Protein AF-A0A968F0P9-F1 (afdb_monomer)

Secondary structure (DSSP, 8-state):
--HHHHHHHHHHH---GGGTHHHH-SS-SS--SHHHHHHHHHHHHH--SPTT-TTSSSS---

Sequence (62 aa):
MSDAESIINYVFIGGDPSSQLVAGDVDCDGNCNVSDAAWIAKYVFAGGNDPCD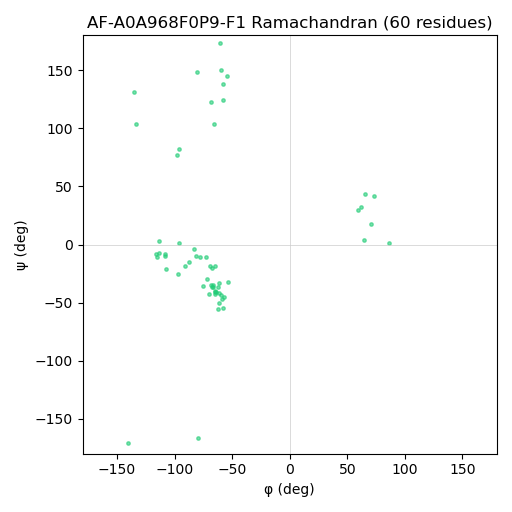TNDGGIPDC

Foldseek 3Di:
DDPVVQVCCCVPVVPDCPPCQVVQPQLVPSDRDVVSVVVVVCCVPVVDADRQCNPNPVDRPD

Radius of gyration: 12.55 Å; Cα contacts (8 Å, |Δi|>4): 66; chains: 1; bounding box: 27×24×36 Å

Structure (mmCIF, N/CA/C/O backbone):
data_AF-A0A968F0P9-F1
#
_entry.id   AF-A0A968F0P9-F1
#
loop_
_atom_site.group_PDB
_atom_site.id
_atom_site.type_symbol
_atom_site.label_atom_id
_atom_site.label_alt_id
_atom_site.label_comp_id
_atom_site.label_asym_id
_atom_site.label_entity_id
_atom_site.label_seq_id
_atom_site.pdbx_PDB_ins_code
_atom_site.Cartn_x
_atom_site.Cartn_y
_atom_site.Cartn_z
_atom_site.occupancy
_atom_site.B_iso_or_equiv
_atom_site.auth_seq_id
_atom_site.auth_comp_id
_atom_site.auth_asym_id
_atom_site.auth_atom_id
_atom_site.pdbx_PDB_model_num
ATOM 1 N N . MET A 1 1 ? 6.833 -5.893 23.918 1.00 55.53 1 MET A N 1
ATOM 2 C CA . MET A 1 1 ? 6.267 -4.656 23.345 1.00 55.53 1 MET A CA 1
ATOM 3 C C . MET A 1 1 ? 5.735 -5.072 21.992 1.00 55.53 1 MET A C 1
ATOM 5 O O . MET A 1 1 ? 6.460 -5.760 21.286 1.00 55.53 1 MET A O 1
ATOM 9 N N . SER A 1 2 ? 4.435 -4.894 21.777 1.00 77.19 2 SER A N 1
ATOM 10 C CA . SER A 1 2 ? 3.670 -5.585 20.726 1.00 77.19 2 SER A CA 1
ATOM 11 C C . SER A 1 2 ? 3.875 -4.913 19.369 1.00 77.19 2 SER A C 1
ATOM 13 O O . SER A 1 2 ? 4.015 -3.693 19.320 1.00 77.19 2 SER A O 1
ATOM 15 N N . ASP A 1 3 ? 3.828 -5.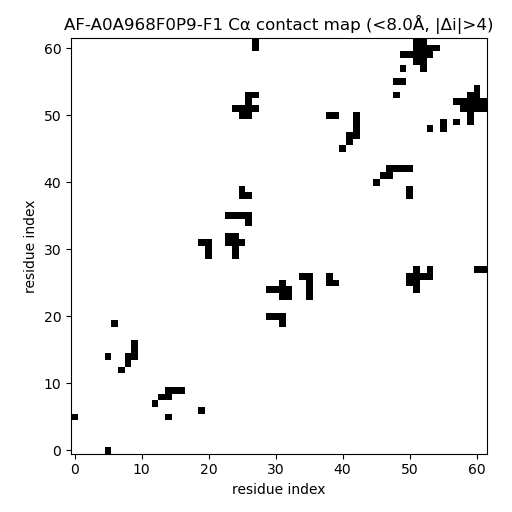672 18.273 1.00 59.47 3 ASP A N 1
ATOM 16 C CA . ASP A 1 3 ? 3.955 -5.148 16.902 1.00 59.47 3 ASP A CA 1
ATOM 17 C C . ASP A 1 3 ? 2.944 -4.023 16.618 1.00 59.47 3 ASP A C 1
ATOM 19 O O . ASP A 1 3 ? 3.252 -3.039 15.947 1.00 59.47 3 ASP A O 1
ATOM 23 N N . ALA A 1 4 ? 1.763 -4.104 17.239 1.00 64.81 4 ALA A N 1
ATOM 24 C CA . ALA A 1 4 ? 0.729 -3.075 17.166 1.00 64.81 4 ALA A CA 1
ATOM 25 C C . ALA A 1 4 ? 1.170 -1.708 17.736 1.00 64.81 4 ALA A C 1
ATOM 27 O O . ALA A 1 4 ? 0.751 -0.668 17.231 1.00 64.81 4 ALA A O 1
ATOM 28 N N . GLU A 1 5 ? 2.029 -1.683 18.762 1.00 68.94 5 GLU A N 1
ATOM 29 C CA . GLU A 1 5 ? 2.552 -0.437 19.346 1.00 68.94 5 GLU A CA 1
ATOM 30 C C . GLU A 1 5 ? 3.616 0.201 18.439 1.00 68.94 5 GLU A C 1
ATOM 32 O O . GLU A 1 5 ? 3.666 1.426 18.302 1.00 68.94 5 GLU A O 1
ATOM 37 N N . SER A 1 6 ? 4.430 -0.622 17.770 1.00 61.66 6 SER A N 1
ATOM 38 C CA . SER A 1 6 ? 5.447 -0.158 16.820 1.00 61.66 6 SER A CA 1
ATOM 39 C C . SER A 1 6 ? 4.832 0.478 15.574 1.00 61.66 6 SER A C 1
ATOM 41 O O . SER A 1 6 ? 5.373 1.456 15.058 1.00 61.66 6 SER A O 1
ATOM 43 N N . ILE A 1 7 ? 3.689 -0.029 15.106 1.00 63.09 7 ILE A N 1
ATOM 44 C CA . ILE A 1 7 ? 2.986 0.511 13.931 1.00 63.09 7 ILE A CA 1
ATOM 45 C C . ILE A 1 7 ? 2.366 1.878 14.239 1.00 63.09 7 ILE A C 1
ATOM 47 O O . ILE A 1 7 ? 2.513 2.820 13.466 1.00 63.09 7 ILE A O 1
ATOM 51 N N . ILE A 1 8 ? 1.745 2.040 15.410 1.00 71.69 8 ILE A N 1
ATOM 52 C CA . ILE A 1 8 ? 1.149 3.322 15.815 1.00 71.69 8 ILE A CA 1
ATOM 53 C C . ILE A 1 8 ? 2.221 4.408 15.987 1.00 71.69 8 ILE A C 1
ATOM 55 O O . ILE A 1 8 ? 2.037 5.532 15.517 1.00 71.69 8 ILE A O 1
ATOM 59 N N . ASN A 1 9 ? 3.359 4.082 16.606 1.00 62.41 9 ASN A N 1
ATOM 60 C CA . ASN A 1 9 ? 4.460 5.038 16.755 1.00 62.41 9 ASN A CA 1
ATOM 61 C C . ASN A 1 9 ? 5.129 5.383 15.418 1.00 62.41 9 ASN A C 1
ATOM 63 O O . ASN A 1 9 ? 5.535 6.526 15.220 1.00 62.41 9 ASN A O 1
ATOM 67 N N . TYR A 1 10 ? 5.227 4.432 14.489 1.00 61.53 10 TYR A N 1
ATOM 68 C CA . TYR A 1 10 ? 5.727 4.706 13.145 1.00 61.53 10 TYR A CA 1
ATOM 69 C C . TYR A 1 10 ? 4.819 5.696 12.406 1.00 61.53 10 TYR A C 1
ATOM 71 O O . TYR A 1 10 ? 5.261 6.781 12.030 1.00 61.53 10 TYR A O 1
ATOM 79 N N . VAL A 1 11 ? 3.529 5.365 12.307 1.00 62.62 11 VAL A N 1
ATOM 80 C CA . VAL A 1 11 ? 2.545 6.120 11.519 1.00 62.62 11 VAL A CA 1
ATOM 81 C C . VAL A 1 11 ? 2.284 7.520 12.084 1.00 62.62 11 VAL A C 1
ATOM 83 O O . VAL A 1 11 ? 2.103 8.462 11.315 1.00 62.62 11 VAL A O 1
ATOM 86 N N . PHE A 1 12 ? 2.268 7.687 13.412 1.00 58.22 12 PHE A N 1
ATOM 87 C CA . PHE A 1 12 ? 1.872 8.958 14.038 1.00 58.22 12 PHE A CA 1
ATOM 88 C C . PHE A 1 12 ? 3.019 9.769 14.650 1.00 58.22 12 PHE A C 1
ATOM 90 O O . PHE A 1 12 ? 2.854 10.973 14.846 1.00 58.22 12 PHE A O 1
ATOM 97 N N . ILE A 1 13 ? 4.159 9.148 14.974 1.00 60.97 13 ILE A N 1
ATOM 98 C CA . ILE A 1 13 ? 5.274 9.809 15.684 1.00 60.97 13 ILE A CA 1
ATOM 99 C C . ILE A 1 13 ? 6.544 9.880 14.814 1.00 60.97 13 ILE A C 1
ATOM 101 O O . ILE A 1 13 ? 7.489 10.580 15.170 1.00 60.97 13 ILE A O 1
ATOM 105 N N . GLY A 1 14 ? 6.565 9.230 13.642 1.00 58.97 14 GLY A N 1
ATOM 106 C CA . GLY A 1 14 ? 7.757 9.166 12.792 1.00 58.97 14 GLY A CA 1
ATOM 107 C C . GLY A 1 14 ? 8.819 8.230 13.371 1.00 58.97 14 GLY A C 1
ATOM 108 O O . GLY A 1 14 ? 9.999 8.574 13.413 1.00 58.97 14 GLY A O 1
ATOM 109 N N . GLY A 1 15 ? 8.382 7.074 13.885 1.00 59.78 15 GLY A N 1
ATOM 110 C CA . GLY A 1 15 ? 9.262 5.993 14.337 1.00 59.78 15 GLY A CA 1
ATOM 111 C C . GLY A 1 15 ? 10.151 5.427 13.220 1.00 59.78 15 GLY A C 1
ATOM 112 O O . GLY A 1 15 ? 10.017 5.784 12.054 1.00 59.78 15 GLY A O 1
ATOM 113 N N . ASP A 1 16 ? 11.080 4.541 13.575 1.00 53.50 16 ASP A N 1
ATOM 114 C CA . ASP A 1 16 ? 12.074 4.028 12.629 1.00 53.50 16 ASP A CA 1
ATOM 115 C C . ASP A 1 16 ? 11.432 3.128 11.535 1.00 53.50 16 ASP A C 1
ATOM 117 O O . ASP A 1 16 ? 10.783 2.132 11.873 1.00 53.50 16 ASP A O 1
ATOM 121 N N . PRO A 1 17 ? 11.593 3.458 10.235 1.00 54.00 17 PRO A N 1
ATOM 122 C CA . PRO A 1 17 ? 10.917 2.805 9.102 1.00 54.00 17 PRO A CA 1
ATOM 123 C C . PRO A 1 17 ? 11.428 1.397 8.772 1.00 54.00 17 PRO A C 1
ATOM 125 O O . PRO A 1 17 ? 10.822 0.687 7.964 1.00 54.00 17 PRO A O 1
ATOM 128 N N . SER A 1 18 ? 12.549 0.981 9.366 1.00 53.59 18 SER A N 1
ATOM 129 C CA . SER A 1 18 ? 13.341 -0.154 8.877 1.00 53.59 18 SER A CA 1
ATOM 130 C C . SER A 1 18 ? 12.641 -1.517 8.935 1.00 53.59 18 SER A C 1
ATOM 132 O O . SER A 1 18 ? 13.047 -2.426 8.215 1.00 53.59 18 SER A O 1
ATOM 134 N N . SER A 1 19 ? 11.578 -1.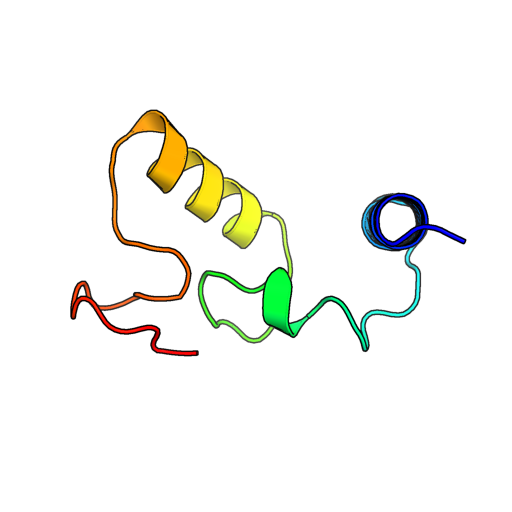670 9.732 1.00 51.03 19 SER A N 1
ATOM 135 C CA . SER A 1 19 ? 10.840 -2.938 9.859 1.00 51.03 19 SER A CA 1
ATOM 136 C C . SER A 1 19 ? 9.453 -2.940 9.204 1.00 51.03 19 SER A C 1
ATOM 138 O O . SER A 1 19 ? 8.838 -4.002 9.137 1.00 51.03 19 SER A O 1
ATOM 140 N N . GLN A 1 20 ? 8.932 -1.787 8.768 1.00 52.47 20 GLN A N 1
ATOM 141 C CA . GLN A 1 20 ? 7.550 -1.662 8.270 1.00 52.47 20 GLN A CA 1
ATOM 142 C C . GLN A 1 20 ? 7.462 -1.292 6.789 1.00 52.47 20 GLN A C 1
ATOM 144 O O . GLN A 1 20 ? 6.385 -1.416 6.215 1.00 52.47 20 GLN A O 1
ATOM 149 N N . LEU A 1 21 ? 8.581 -0.914 6.158 1.00 54.41 21 LEU A N 1
ATOM 150 C CA . LEU A 1 21 ? 8.608 -0.576 4.734 1.00 54.41 21 LEU A CA 1
ATOM 151 C C . LEU A 1 21 ? 8.100 -1.731 3.856 1.00 54.41 21 LEU A C 1
ATOM 153 O O . LEU A 1 21 ? 7.258 -1.514 3.005 1.00 54.41 21 LEU A O 1
ATOM 157 N N . VAL A 1 22 ? 8.546 -2.964 4.120 1.00 55.22 22 VAL A N 1
ATOM 158 C CA . VAL A 1 22 ? 8.210 -4.135 3.284 1.00 55.22 22 VAL A CA 1
ATOM 159 C C . VAL A 1 22 ? 6.755 -4.587 3.443 1.00 55.22 22 VAL A C 1
ATOM 161 O O . VAL A 1 22 ? 6.181 -5.132 2.513 1.00 55.22 22 VAL A O 1
ATOM 164 N N . ALA A 1 23 ? 6.145 -4.385 4.614 1.00 61.75 23 ALA A N 1
ATOM 165 C CA . ALA A 1 23 ? 4.759 -4.802 4.850 1.00 61.75 23 ALA A CA 1
ATOM 166 C C . ALA A 1 23 ? 3.732 -3.709 4.512 1.00 61.75 23 ALA A C 1
ATOM 168 O O . ALA A 1 23 ? 2.543 -4.002 4.411 1.00 61.75 23 ALA A O 1
ATOM 169 N N . GLY A 1 24 ? 4.177 -2.453 4.421 1.00 67.62 24 GLY A N 1
ATOM 170 C CA . GLY A 1 24 ? 3.317 -1.290 4.228 1.00 67.62 24 GLY A CA 1
ATOM 171 C C . GLY A 1 24 ? 3.391 -0.655 2.841 1.00 67.62 24 GLY A C 1
ATOM 172 O O . GLY A 1 24 ? 2.593 0.238 2.593 1.00 67.62 24 GLY A O 1
ATOM 173 N N . ASP A 1 25 ? 4.324 -1.082 1.990 1.00 77.00 25 ASP A N 1
ATOM 174 C CA . ASP A 1 25 ? 4.473 -0.673 0.587 1.00 77.00 25 ASP A CA 1
ATOM 175 C C . ASP A 1 25 ? 3.779 -1.708 -0.317 1.00 77.00 25 ASP A C 1
ATOM 177 O O . ASP A 1 25 ? 4.386 -2.676 -0.776 1.00 77.00 25 ASP A O 1
ATOM 181 N N . VAL A 1 26 ? 2.462 -1.573 -0.468 1.00 79.69 26 VAL A N 1
ATOM 182 C CA . VAL A 1 26 ? 1.631 -2.521 -1.228 1.00 79.69 26 VAL A CA 1
ATOM 183 C C . VAL A 1 26 ? 1.555 -2.186 -2.711 1.00 79.69 26 VAL A C 1
ATOM 185 O O . VAL A 1 26 ? 1.108 -3.040 -3.480 1.00 79.69 26 VAL A O 1
ATOM 188 N N . ASP A 1 27 ? 1.943 -0.972 -3.109 1.00 80.19 27 ASP A N 1
ATOM 189 C CA . ASP A 1 27 ? 2.083 -0.593 -4.518 1.00 80.19 27 ASP A CA 1
ATOM 190 C C . ASP A 1 27 ? 3.527 -0.715 -5.045 1.00 80.19 27 ASP A C 1
ATOM 192 O O . ASP A 1 27 ? 3.765 -0.512 -6.240 1.00 80.19 27 ASP A O 1
ATOM 196 N N . CYS A 1 28 ? 4.447 -1.163 -4.183 1.00 78.62 28 CYS A N 1
ATOM 197 C CA . CYS A 1 28 ? 5.847 -1.473 -4.471 1.00 78.62 28 CYS A CA 1
ATOM 198 C C . CYS A 1 28 ? 6.634 -0.266 -5.004 1.00 78.62 28 CYS A C 1
ATOM 200 O O . CYS A 1 28 ? 7.576 -0.429 -5.793 1.00 78.62 28 CYS A O 1
ATOM 202 N N . ASP A 1 29 ? 6.251 0.950 -4.604 1.00 80.31 29 ASP A N 1
ATOM 203 C CA . ASP A 1 29 ? 6.877 2.196 -5.050 1.00 80.31 29 ASP A CA 1
ATOM 204 C C . ASP A 1 29 ? 8.148 2.561 -4.252 1.00 80.31 29 ASP A C 1
ATOM 206 O O . ASP A 1 29 ? 8.864 3.512 -4.597 1.00 80.31 29 ASP A O 1
ATOM 210 N N . GLY A 1 30 ? 8.472 1.772 -3.223 1.00 76.44 30 GLY A N 1
ATOM 211 C CA . GLY A 1 30 ? 9.595 1.961 -2.311 1.00 76.44 30 GLY A CA 1
ATOM 212 C C . GLY A 1 30 ? 9.289 2.889 -1.132 1.00 76.44 30 GLY A C 1
ATOM 213 O O . GLY A 1 30 ? 10.182 3.135 -0.312 1.00 76.44 30 GLY A O 1
ATOM 214 N N . ASN A 1 31 ? 8.062 3.409 -1.024 1.00 78.31 31 ASN A N 1
ATOM 215 C CA . ASN A 1 31 ? 7.639 4.404 -0.049 1.00 78.31 31 ASN A CA 1
ATOM 216 C C . ASN A 1 31 ? 6.301 4.021 0.603 1.00 78.31 31 ASN A C 1
ATOM 218 O O . ASN A 1 31 ? 5.241 4.360 0.100 1.00 78.31 31 ASN A O 1
ATOM 222 N N . CYS A 1 32 ? 6.322 3.525 1.839 1.00 77.31 32 CYS A N 1
ATOM 223 C CA . CYS A 1 32 ? 5.083 3.332 2.601 1.00 77.31 32 CYS A CA 1
ATOM 224 C C . CYS A 1 32 ? 4.393 4.680 2.930 1.00 77.31 32 CYS A C 1
ATOM 226 O O . CYS A 1 32 ? 4.836 5.424 3.816 1.00 77.31 32 CYS A O 1
ATOM 228 N N . ASN A 1 33 ? 3.317 5.009 2.210 1.00 81.00 33 ASN A N 1
ATOM 229 C CA . ASN A 1 33 ? 2.586 6.271 2.286 1.00 81.00 33 ASN A CA 1
ATOM 230 C C . ASN A 1 33 ? 1.051 6.085 2.193 1.00 81.00 33 ASN A C 1
ATOM 232 O O . ASN A 1 33 ? 0.508 4.994 2.320 1.00 81.00 33 ASN A O 1
ATOM 236 N N . VAL A 1 34 ? 0.285 7.176 2.064 1.00 80.88 34 VAL A N 1
ATOM 237 C CA . VAL A 1 34 ? -1.194 7.097 2.028 1.00 80.88 34 VAL A CA 1
ATOM 238 C C . VAL A 1 34 ? -1.729 6.397 0.769 1.00 80.88 34 VAL A C 1
ATOM 240 O O . VAL A 1 34 ? -2.867 5.922 0.767 1.00 80.88 34 VAL A O 1
ATOM 243 N N . SER A 1 35 ? -0.924 6.328 -0.291 1.00 82.12 35 SER A N 1
ATOM 244 C CA . SER A 1 35 ? -1.259 5.638 -1.541 1.00 82.12 35 SER A CA 1
ATOM 245 C C . SER A 1 35 ? -1.413 4.135 -1.308 1.00 82.12 35 SER A C 1
ATOM 247 O O . SER A 1 35 ? -2.415 3.563 -1.741 1.00 82.12 35 SER A O 1
ATOM 249 N N . ASP A 1 36 ? -0.543 3.549 -0.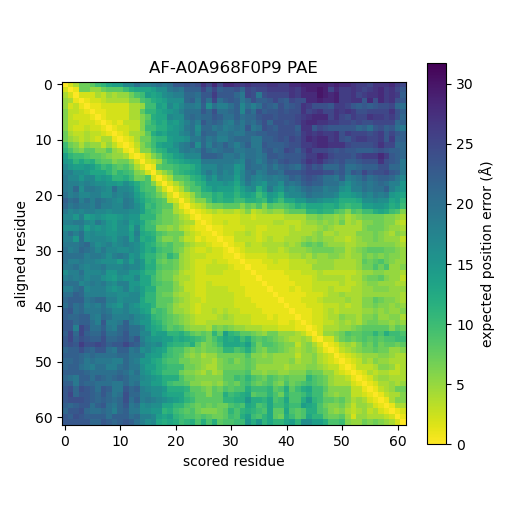484 1.00 79.88 36 ASP A N 1
ATOM 250 C CA . ASP A 1 36 ? -0.635 2.163 -0.019 1.00 79.88 36 ASP A CA 1
ATOM 251 C C . ASP A 1 36 ? -1.933 1.882 0.735 1.00 79.88 36 ASP A C 1
ATOM 253 O O . ASP A 1 36 ? -2.667 0.931 0.456 1.00 79.88 36 ASP A O 1
ATOM 257 N N . ALA A 1 37 ? -2.282 2.770 1.669 1.00 81.50 37 ALA A N 1
ATOM 258 C CA . ALA A 1 37 ? -3.520 2.651 2.432 1.00 81.50 37 ALA A CA 1
ATOM 259 C C . ALA A 1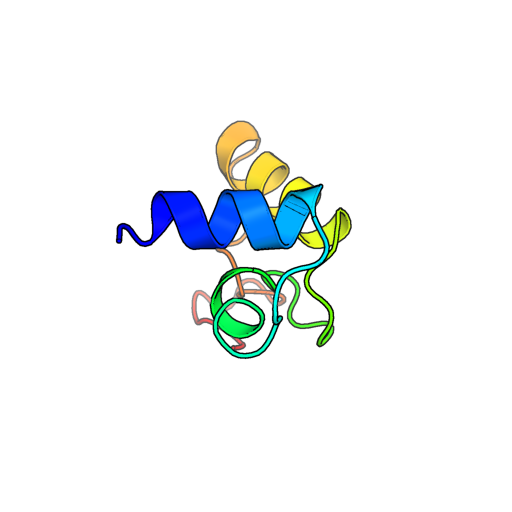 37 ? -4.761 2.730 1.522 1.00 81.50 37 ALA A C 1
ATOM 261 O O . ALA A 1 37 ? -5.747 2.018 1.741 1.00 81.50 37 ALA A O 1
ATOM 262 N N . ALA A 1 38 ? -4.720 3.570 0.483 1.00 84.94 38 ALA A N 1
ATOM 263 C CA . ALA A 1 38 ? -5.781 3.649 -0.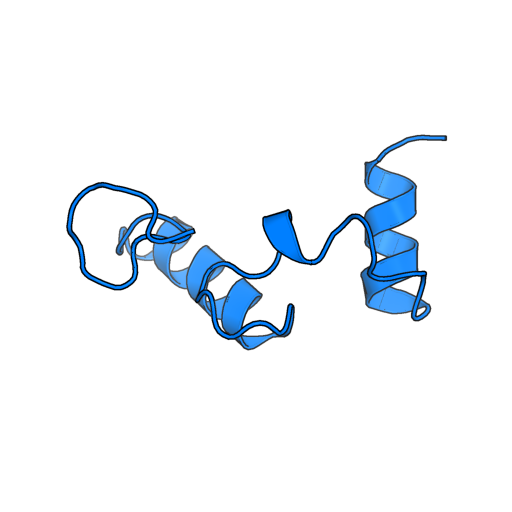514 1.00 84.94 38 ALA A CA 1
ATOM 264 C C . ALA A 1 38 ? -5.869 2.368 -1.363 1.00 84.94 38 ALA A C 1
ATOM 266 O O . ALA A 1 38 ? -6.978 1.935 -1.687 1.00 84.94 38 ALA A O 1
ATOM 267 N N . TRP A 1 39 ? -4.735 1.741 -1.679 1.00 80.88 39 TRP A N 1
ATOM 268 C CA . TRP A 1 39 ? -4.670 0.450 -2.367 1.00 80.88 39 TRP A CA 1
ATOM 269 C C . TRP A 1 39 ? -5.343 -0.663 -1.556 1.00 80.88 39 TRP A C 1
ATOM 271 O O . TRP A 1 39 ? -6.264 -1.313 -2.055 1.00 80.88 39 TRP A O 1
ATOM 281 N N . ILE A 1 40 ? -4.993 -0.798 -0.272 1.00 78.12 40 ILE A N 1
ATOM 282 C CA . ILE A 1 40 ? -5.612 -1.778 0.639 1.00 78.12 40 ILE A CA 1
ATOM 283 C C . ILE A 1 40 ? -7.119 -1.532 0.764 1.00 78.12 40 ILE A C 1
ATOM 285 O O . ILE A 1 40 ? -7.915 -2.469 0.705 1.00 78.12 40 ILE A O 1
ATOM 289 N N . ALA A 1 41 ? -7.547 -0.273 0.902 1.00 83.06 41 ALA A N 1
ATOM 290 C CA . ALA A 1 41 ? -8.969 0.050 0.971 1.00 83.06 41 ALA A CA 1
ATOM 291 C C . ALA A 1 41 ? -9.709 -0.367 -0.313 1.00 83.06 41 ALA A C 1
ATOM 293 O O . ALA A 1 41 ? -10.801 -0.932 -0.242 1.00 83.06 41 ALA A O 1
ATOM 294 N N . LYS A 1 42 ? -9.119 -0.141 -1.492 1.00 82.19 42 LYS A N 1
ATOM 295 C CA . LYS A 1 42 ? -9.705 -0.591 -2.764 1.00 82.19 42 LYS A CA 1
ATOM 296 C C . LYS A 1 42 ? -9.768 -2.114 -2.847 1.00 82.19 42 LYS A C 1
ATOM 298 O O . LYS A 1 42 ? -10.799 -2.629 -3.265 1.00 82.19 42 LYS A O 1
ATOM 303 N N . TYR A 1 43 ? -8.739 -2.829 -2.405 1.00 79.25 43 TYR A N 1
ATOM 304 C CA . TYR A 1 43 ? -8.769 -4.289 -2.332 1.00 79.25 43 TYR A CA 1
ATOM 305 C C . TYR A 1 43 ? -9.920 -4.791 -1.445 1.00 79.25 43 TYR A C 1
ATOM 307 O O . TYR A 1 43 ? -10.799 -5.514 -1.910 1.00 79.25 43 TYR A O 1
ATOM 315 N N . VAL A 1 44 ? -9.982 -4.319 -0.195 1.00 80.12 44 VAL A N 1
ATOM 316 C CA . VAL A 1 44 ? -10.961 -4.771 0.807 1.00 80.12 44 VAL A CA 1
ATOM 317 C C . VAL A 1 44 ? -12.401 -4.442 0.410 1.00 80.12 44 VAL A C 1
ATOM 319 O O . VAL A 1 44 ? -13.300 -5.255 0.626 1.00 80.12 44 VAL A O 1
ATOM 322 N N . PHE A 1 45 ? -12.644 -3.250 -0.141 1.00 81.19 45 PHE A N 1
ATOM 323 C CA . PHE A 1 45 ? -14.005 -2.778 -0.409 1.00 81.19 45 PHE A CA 1
ATOM 324 C C . PHE A 1 45 ? -14.476 -2.994 -1.848 1.00 81.19 45 PHE A C 1
ATOM 326 O O . PHE A 1 45 ? -15.685 -3.063 -2.068 1.00 81.19 45 PHE A O 1
ATOM 333 N N . ALA A 1 46 ? -13.568 -3.083 -2.821 1.00 76.44 46 ALA A N 1
ATOM 334 C CA . ALA A 1 46 ? -13.918 -3.223 -4.234 1.00 76.44 46 ALA A CA 1
ATOM 335 C C . ALA A 1 46 ? -13.507 -4.572 -4.847 1.00 76.44 46 ALA A C 1
ATOM 337 O O . ALA A 1 46 ? -13.912 -4.837 -5.977 1.00 76.44 46 ALA A O 1
ATOM 338 N N . GLY A 1 47 ? -12.762 -5.423 -4.127 1.00 71.06 47 GLY A N 1
ATOM 339 C CA . GLY A 1 47 ? -12.301 -6.718 -4.639 1.00 71.06 47 GLY A CA 1
ATOM 340 C C . GLY A 1 47 ? -11.320 -6.570 -5.804 1.00 71.06 47 GLY A C 1
ATOM 341 O O . GLY A 1 47 ? -11.490 -7.224 -6.828 1.00 71.06 47 GLY A O 1
ATOM 342 N N . GLY A 1 48 ? -10.372 -5.634 -5.677 1.00 70.81 48 GLY A N 1
ATOM 343 C CA . GLY A 1 48 ? -9.305 -5.413 -6.659 1.00 70.81 48 GLY A CA 1
ATOM 344 C C . GLY A 1 48 ? -8.155 -6.418 -6.541 1.00 70.81 48 GLY A C 1
ATOM 345 O O . GLY A 1 48 ? -8.278 -7.423 -5.848 1.00 70.81 48 GLY A O 1
ATOM 346 N N . ASN A 1 49 ? -7.041 -6.106 -7.202 1.00 70.25 49 ASN A N 1
ATOM 347 C CA . ASN A 1 49 ? -5.794 -6.867 -7.153 1.00 70.25 49 ASN A CA 1
ATOM 348 C C . ASN A 1 49 ? -5.275 -7.072 -5.728 1.00 70.25 49 ASN A C 1
ATOM 350 O O . ASN A 1 49 ? -5.389 -6.170 -4.888 1.00 70.25 49 ASN A O 1
ATOM 354 N N . ASP A 1 50 ? -4.668 -8.235 -5.491 1.00 75.94 50 ASP A N 1
ATOM 355 C CA . ASP A 1 50 ? -4.019 -8.547 -4.223 1.00 75.94 50 ASP A CA 1
ATOM 356 C C . ASP A 1 50 ? -2.892 -7.534 -3.909 1.00 75.94 50 ASP A C 1
ATOM 358 O O . ASP A 1 50 ? -2.272 -6.976 -4.819 1.00 75.94 50 ASP A O 1
ATOM 362 N N . PRO A 1 51 ? -2.609 -7.256 -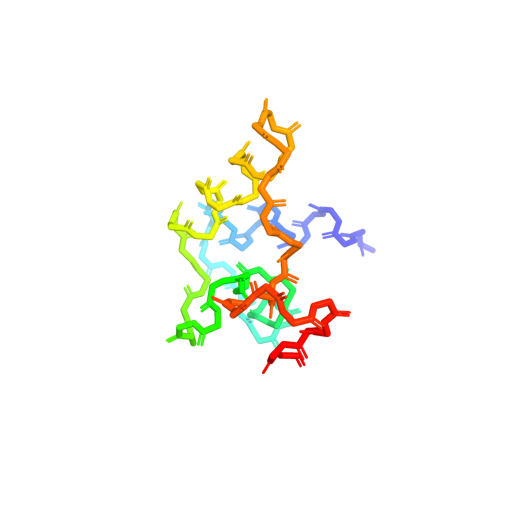2.623 1.00 72.62 51 PRO A N 1
ATOM 363 C CA . PRO A 1 51 ? -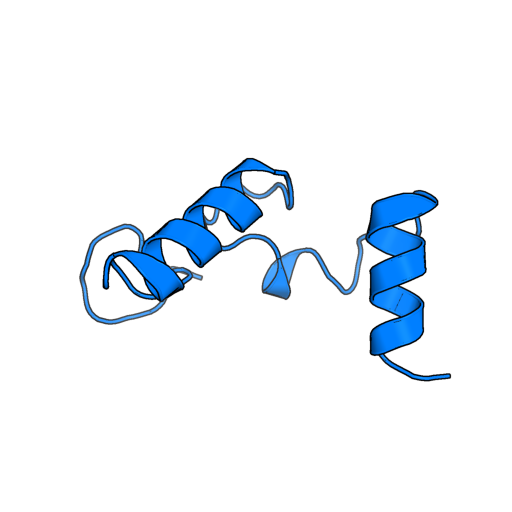1.505 -6.378 -2.236 1.00 72.62 51 PRO A CA 1
ATOM 364 C C . PRO A 1 51 ? -0.168 -6.892 -2.785 1.00 72.62 51 PRO A C 1
ATOM 366 O O . PRO A 1 51 ? 0.092 -8.093 -2.722 1.00 72.62 51 PRO A O 1
ATOM 369 N N . CYS A 1 52 ? 0.677 -5.990 -3.289 1.00 71.31 52 CYS A N 1
ATOM 370 C CA . CYS A 1 52 ? 1.887 -6.303 -4.054 1.00 71.31 52 CYS A CA 1
ATOM 371 C C . CYS A 1 52 ? 1.670 -7.007 -5.403 1.00 71.31 52 CYS A C 1
ATOM 373 O O . CYS A 1 52 ? 2.653 -7.300 -6.063 1.00 71.31 52 CYS A O 1
ATOM 375 N N . ASP A 1 53 ? 0.445 -7.247 -5.876 1.00 75.06 53 ASP A N 1
ATOM 376 C CA . ASP A 1 53 ? 0.195 -7.741 -7.237 1.00 75.06 53 ASP A CA 1
ATOM 377 C C . ASP A 1 53 ? -0.176 -6.574 -8.167 1.00 75.06 53 ASP A C 1
ATOM 379 O O . ASP A 1 53 ? -1.344 -6.320 -8.490 1.00 75.06 53 ASP A O 1
ATOM 383 N N . THR A 1 54 ? 0.839 -5.811 -8.583 1.00 73.19 54 THR A N 1
ATOM 384 C CA . THR A 1 54 ? 0.640 -4.604 -9.402 1.00 73.19 54 THR A CA 1
ATOM 385 C C . THR A 1 54 ? 0.172 -4.920 -10.823 1.00 73.19 54 THR A C 1
ATOM 387 O O . THR A 1 54 ? -0.363 -4.038 -11.503 1.00 73.19 54 THR A O 1
ATOM 390 N N . ASN A 1 55 ? 0.353 -6.164 -11.281 1.00 74.19 55 ASN A N 1
ATOM 391 C CA . ASN A 1 55 ? 0.075 -6.591 -12.651 1.00 74.19 55 ASN A CA 1
ATOM 392 C C . ASN A 1 55 ? -1.077 -7.607 -12.809 1.00 74.19 55 ASN A C 1
ATOM 394 O O . ASN A 1 55 ? -1.369 -7.981 -13.946 1.00 74.19 55 ASN A O 1
ATOM 398 N N . ASP A 1 56 ? -1.773 -7.969 -11.726 1.00 72.44 56 ASP A N 1
ATOM 399 C CA . ASP A 1 56 ? -2.862 -8.969 -11.695 1.00 72.44 56 ASP A CA 1
ATOM 400 C C . ASP A 1 56 ? -2.399 -10.376 -12.113 1.00 72.44 56 ASP A C 1
ATOM 402 O O . ASP A 1 56 ? -3.116 -11.140 -12.768 1.00 72.44 56 ASP A O 1
ATOM 406 N N . GLY A 1 57 ? -1.147 -10.706 -11.802 1.00 75.44 57 GLY A N 1
ATOM 407 C CA . GLY A 1 57 ? -0.519 -11.978 -12.143 1.00 75.44 57 GLY A CA 1
ATOM 408 C C . GLY A 1 57 ? -0.877 -13.115 -11.185 1.00 75.44 57 GLY A C 1
ATOM 409 O O . GLY A 1 57 ? -0.554 -14.274 -11.466 1.00 75.44 57 GLY A O 1
ATOM 410 N N . GLY A 1 58 ? -1.526 -12.8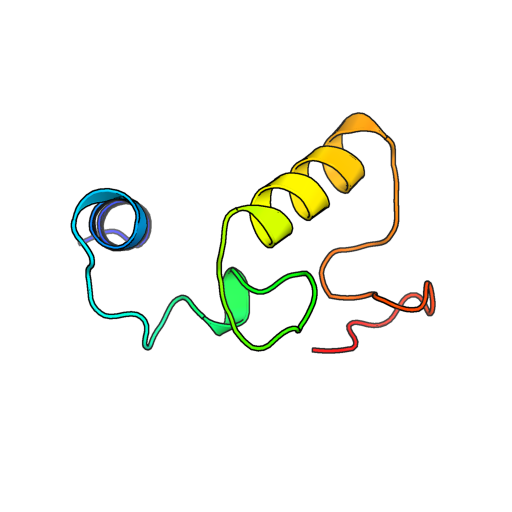07 -10.059 1.00 71.38 58 GLY A N 1
ATOM 411 C CA . GLY A 1 58 ? -1.762 -13.722 -8.945 1.00 71.38 58 GLY A CA 1
ATOM 412 C C . GLY A 1 58 ? -0.489 -14.052 -8.159 1.00 71.38 58 GLY A C 1
ATOM 413 O O . GLY A 1 58 ? -0.440 -15.077 -7.472 1.00 71.38 58 GLY A O 1
ATOM 414 N N . ILE A 1 59 ? 0.563 -13.241 -8.305 1.00 71.06 59 ILE A N 1
ATOM 415 C CA . ILE A 1 59 ? 1.861 -13.405 -7.646 1.00 71.06 59 ILE A CA 1
ATOM 416 C C . ILE A 1 59 ? 2.297 -12.030 -7.128 1.00 71.06 59 ILE A C 1
ATOM 418 O O . ILE A 1 59 ? 2.272 -11.078 -7.901 1.00 71.06 59 ILE A O 1
ATOM 422 N N . PRO A 1 60 ? 2.729 -11.921 -5.862 1.00 69.12 60 PRO A N 1
ATOM 423 C CA . PRO A 1 60 ? 3.347 -10.704 -5.357 1.00 69.12 60 PRO A CA 1
ATOM 424 C C . PRO A 1 60 ? 4.590 -10.311 -6.182 1.00 69.12 60 PRO A C 1
ATOM 426 O O . PRO A 1 60 ? 5.517 -11.106 -6.356 1.00 69.12 60 PRO A O 1
ATOM 429 N N . ASP A 1 61 ? 4.584 -9.086 -6.704 1.00 71.25 61 ASP A N 1
ATOM 430 C CA . ASP A 1 61 ? 5.690 -8.412 -7.396 1.00 71.25 61 ASP A CA 1
ATOM 431 C C . ASP A 1 61 ? 6.742 -7.863 -6.403 1.00 71.25 61 ASP A C 1
ATOM 433 O O . ASP A 1 61 ? 7.847 -7.484 -6.810 1.00 71.25 61 ASP A O 1
ATOM 437 N N . CYS A 1 62 ? 6.396 -7.878 -5.107 1.00 69.50 62 CYS A N 1
ATOM 438 C CA . CYS A 1 62 ? 7.256 -7.774 -3.928 1.00 69.50 62 CYS A CA 1
ATOM 439 C C . CYS A 1 62 ? 7.229 -9.114 -3.156 1.00 69.50 62 CYS A C 1
ATOM 441 O O . CYS A 1 62 ? 8.298 -9.531 -2.665 1.00 69.50 62 CYS A O 1
#

Mean predicted aligned error: 11.89 Å

Solvent-accessible surface area (backbone atoms only — not comparable to full-atom values): 3862 Å² total; per-residue (Å²): 135,57,72,72,58,56,52,52,38,32,79,73,68,69,42,84,59,89,82,47,43,81,82,41,27,37,75,66,80,86,59,61,48,72,67,25,56,51,50,53,50,40,26,76,75,67,70,53,56,58,77,21,19,88,79,70,74,89,49,64,79,108

pLDDT: mean 70.4, std 9.48, range [51.03, 84.94]

Nearest PDB structures (foldseek):
  4cct-assembly1_F  TM=2.432E-01  e=8.038E+00  dengue virus type 1